Protein AF-A0A9P1DDZ6-F1 (afdb_monomer_lite)

Foldseek 3Di:
DLDPVVVVVVPVVDDCVVLVCDADPVRDHPLNVCVVVVSVNSNVVVCVVVVVDDDDQQDWDAAQFWKWFADPPDPGTWIWGFHHTDDSPDQWTWTDTPPDPDHTDTDGSVRIDGDDD

Organism: NCBI:txid2562237

pLDDT: mean 90.88, std 6.63, range [51.34, 97.75]

Secondary structure (DSSP, 8-state):
---HHHHHHHHHHS-HHHHTT-B-TTS-BHHHHHHHTT-HHHHHHHHHHTTSSPPPPPPPB-TT-EEEE--TT-SSPEEEEE-S-B-TT-SEEEEEESSSSPPPEEEEGGGEEE---

Structure (mmCIF, N/CA/C/O backbone):
data_AF-A0A9P1DDZ6-F1
#
_entry.id   AF-A0A9P1DDZ6-F1
#
loop_
_atom_site.group_PDB
_atom_site.id
_atom_site.type_symbol
_atom_site.label_atom_id
_atom_site.label_alt_id
_atom_site.label_comp_id
_atom_site.label_asym_id
_atom_site.label_entity_id
_atom_site.label_seq_id
_atom_site.pdbx_PDB_ins_code
_atom_site.Cartn_x
_atom_site.Cartn_y
_atom_site.Cartn_z
_atom_site.occupancy
_atom_site.B_iso_or_equiv
_atom_site.auth_seq_id
_atom_site.auth_comp_id
_atom_site.auth_asym_id
_atom_site.auth_atom_id
_atom_site.pdbx_PDB_model_num
ATOM 1 N N . GLN A 1 1 ? 7.603 12.553 -19.162 1.00 69.62 1 GLN A N 1
ATOM 2 C CA . GLN A 1 1 ? 6.225 12.650 -18.652 1.00 69.62 1 GLN A CA 1
ATOM 3 C C . GLN A 1 1 ? 5.908 11.334 -17.973 1.00 69.62 1 GLN A C 1
ATOM 5 O O . GLN A 1 1 ? 6.301 10.302 -18.505 1.00 69.62 1 GLN A O 1
ATOM 10 N N . ASP A 1 2 ? 5.272 11.380 -16.809 1.00 86.12 2 ASP A N 1
ATOM 11 C CA . ASP A 1 2 ? 4.881 10.196 -16.039 1.00 86.12 2 ASP A CA 1
ATOM 12 C C . ASP A 1 2 ? 3.498 9.696 -16.501 1.00 86.12 2 ASP A C 1
ATOM 14 O O . ASP A 1 2 ? 2.492 9.836 -15.812 1.00 86.12 2 ASP A O 1
ATOM 18 N N . ASP A 1 3 ? 3.423 9.231 -17.752 1.00 88.94 3 ASP A N 1
ATOM 19 C CA . ASP A 1 3 ? 2.169 8.826 -18.404 1.00 88.94 3 ASP A CA 1
ATOM 20 C C . ASP A 1 3 ? 1.924 7.316 -18.243 1.00 88.94 3 ASP A C 1
ATOM 22 O O . ASP A 1 3 ? 2.306 6.490 -19.077 1.00 88.94 3 ASP A O 1
ATOM 26 N N . CYS A 1 4 ? 1.301 6.960 -17.121 1.00 89.50 4 CYS A N 1
ATOM 27 C CA . CYS A 1 4 ? 0.966 5.582 -16.771 1.00 89.50 4 CYS A CA 1
ATOM 28 C C . CYS A 1 4 ? -0.057 4.911 -17.704 1.00 89.50 4 CYS A C 1
ATOM 30 O O . CYS A 1 4 ? 0.172 3.754 -18.058 1.00 89.50 4 CYS A O 1
ATOM 32 N N . PRO A 1 5 ? -1.158 5.567 -18.124 1.00 92.19 5 PRO A N 1
ATOM 33 C CA . PRO A 1 5 ? -2.094 4.976 -19.081 1.00 92.19 5 PRO A CA 1
ATOM 34 C C . PRO A 1 5 ? -1.417 4.562 -20.390 1.00 92.19 5 PRO A C 1
ATOM 36 O O . PRO A 1 5 ? -1.550 3.412 -20.811 1.00 92.19 5 PRO A O 1
ATOM 39 N N . SER A 1 6 ? -0.623 5.453 -20.991 1.00 91.69 6 SER A N 1
ATOM 40 C CA . SER A 1 6 ? 0.092 5.142 -22.233 1.00 91.69 6 SER A CA 1
ATOM 41 C C . SER A 1 6 ? 1.114 4.021 -22.036 1.00 91.69 6 SER A C 1
ATOM 43 O O . SER A 1 6 ? 1.222 3.121 -22.871 1.00 91.69 6 SER A O 1
ATOM 45 N N . LEU A 1 7 ? 1.843 4.031 -20.913 1.00 90.62 7 LEU A N 1
ATOM 46 C CA . LEU A 1 7 ? 2.781 2.961 -20.574 1.00 90.62 7 LEU A CA 1
ATOM 47 C C . LEU A 1 7 ? 2.066 1.609 -20.438 1.00 90.62 7 LEU A C 1
ATOM 49 O O . LEU A 1 7 ? 2.533 0.619 -20.999 1.00 90.62 7 LEU A O 1
ATOM 53 N N . ALA A 1 8 ? 0.924 1.561 -19.750 1.00 90.81 8 ALA A N 1
ATOM 54 C CA . ALA A 1 8 ? 0.152 0.336 -19.564 1.00 90.81 8 ALA A CA 1
ATOM 55 C C . ALA A 1 8 ? -0.301 -0.270 -20.901 1.00 90.81 8 ALA A C 1
ATOM 57 O O . ALA A 1 8 ? -0.170 -1.480 -21.097 1.00 90.81 8 ALA A O 1
ATOM 58 N N . GLU A 1 9 ? -0.771 0.553 -21.841 1.00 92.88 9 GLU A N 1
ATOM 59 C CA . GLU A 1 9 ? -1.153 0.083 -23.178 1.00 92.88 9 GLU A CA 1
ATOM 60 C C . GLU A 1 9 ? 0.039 -0.501 -23.948 1.00 92.88 9 GLU A C 1
ATOM 62 O O . GLU A 1 9 ? -0.070 -1.573 -24.546 1.00 92.88 9 GLU A O 1
ATOM 67 N N . VAL A 1 10 ? 1.218 0.125 -23.864 1.00 90.38 10 VAL A N 1
ATOM 68 C CA . VAL A 1 10 ? 2.439 -0.410 -24.491 1.00 90.38 10 VAL A CA 1
ATOM 69 C C . VAL A 1 10 ? 2.859 -1.740 -23.856 1.00 90.38 10 VAL A C 1
ATOM 71 O O . VAL A 1 10 ? 3.185 -2.692 -24.571 1.00 90.38 10 VAL A O 1
ATOM 74 N N . LEU A 1 11 ? 2.822 -1.844 -22.523 1.00 89.50 11 LEU A N 1
ATOM 75 C CA . LEU A 1 11 ? 3.219 -3.056 -21.798 1.00 89.50 11 LEU A CA 1
ATOM 76 C C . LEU A 1 11 ? 2.265 -4.241 -22.031 1.00 89.50 11 LEU A C 1
ATOM 78 O O . LEU A 1 11 ? 2.700 -5.386 -21.909 1.00 89.50 11 LEU A O 1
ATOM 82 N N . LYS A 1 12 ? 0.999 -3.998 -22.400 1.00 89.19 12 LYS A N 1
ATOM 83 C CA . LYS A 1 12 ? 0.057 -5.056 -22.818 1.00 89.19 12 LYS A CA 1
ATOM 84 C C . LYS A 1 12 ? 0.441 -5.684 -24.157 1.00 89.19 12 LYS A C 1
ATOM 86 O O . LYS A 1 12 ? 0.253 -6.884 -24.348 1.00 89.19 12 LYS A O 1
ATOM 91 N N . VAL A 1 13 ? 0.962 -4.883 -25.087 1.00 92.00 13 VAL A N 1
ATOM 92 C CA . VAL A 1 13 ? 1.292 -5.331 -26.451 1.00 92.00 13 VAL A CA 1
ATOM 93 C C . VAL A 1 13 ? 2.689 -5.947 -26.512 1.00 92.00 13 VAL A C 1
ATOM 95 O O . VAL A 1 13 ? 2.913 -6.945 -27.203 1.00 92.00 13 VAL A O 1
ATOM 98 N N . VAL A 1 14 ? 3.650 -5.380 -25.781 1.00 92.31 14 VAL A N 1
ATOM 99 C CA . VAL A 1 14 ? 5.035 -5.855 -2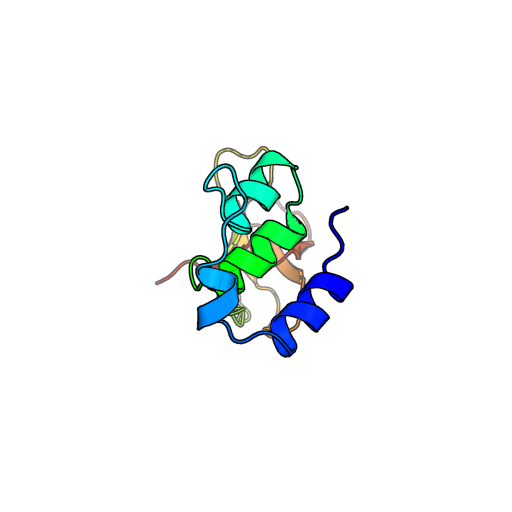5.789 1.00 92.31 14 VAL A CA 1
ATOM 100 C C . VAL A 1 14 ? 5.221 -6.943 -24.736 1.00 92.31 14 VAL A C 1
ATOM 102 O O . VAL A 1 14 ? 5.027 -6.724 -23.543 1.00 92.31 14 VAL A O 1
ATOM 105 N N . ARG A 1 15 ? 5.670 -8.131 -25.159 1.00 91.38 15 ARG A N 1
ATOM 106 C CA . ARG A 1 15 ? 5.953 -9.240 -24.234 1.00 91.38 15 ARG A CA 1
ATOM 107 C C . ARG A 1 15 ? 6.958 -8.815 -23.164 1.00 91.38 15 ARG A C 1
ATOM 109 O O . ARG A 1 15 ? 8.010 -8.264 -23.489 1.00 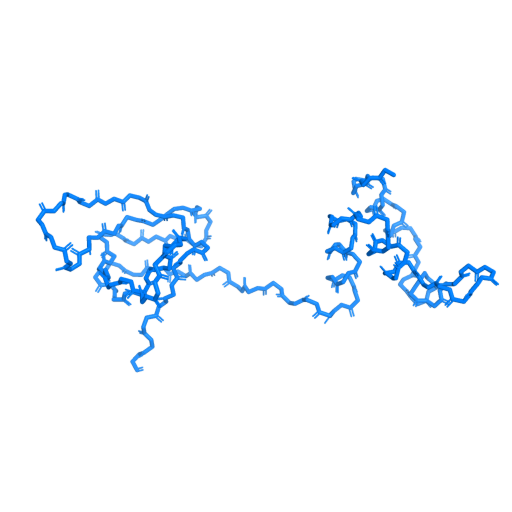91.38 15 ARG A O 1
ATOM 116 N N . ARG A 1 16 ? 6.685 -9.191 -21.908 1.00 90.12 16 ARG A N 1
ATOM 117 C CA . ARG A 1 16 ? 7.556 -8.913 -20.753 1.00 90.12 16 ARG A CA 1
ATOM 118 C C . ARG A 1 16 ? 9.018 -9.248 -21.001 1.00 90.12 16 ARG A C 1
ATOM 120 O O . ARG A 1 16 ? 9.870 -8.408 -20.761 1.00 90.12 16 ARG A O 1
ATOM 127 N N . SER A 1 17 ? 9.295 -10.424 -21.557 1.00 90.88 17 SER A N 1
ATOM 128 C CA . SER A 1 17 ? 10.658 -10.886 -21.845 1.00 90.88 17 SER A CA 1
ATOM 129 C C . SER A 1 17 ? 11.452 -9.987 -22.800 1.00 90.88 17 SER A C 1
ATOM 131 O O . SER A 1 17 ? 12.673 -10.111 -22.866 1.00 90.88 17 SER A O 1
ATOM 133 N N . VAL A 1 18 ? 10.773 -9.142 -23.581 1.00 91.88 18 VAL A N 1
ATOM 134 C CA . VAL A 1 18 ? 11.388 -8.223 -24.543 1.00 91.88 18 VAL A CA 1
ATOM 135 C C . VAL A 1 18 ? 11.682 -6.888 -23.870 1.00 91.88 18 VAL A C 1
ATOM 137 O O . VAL A 1 18 ? 12.836 -6.471 -23.836 1.00 91.88 18 VAL A O 1
ATOM 140 N N . TRP A 1 19 ? 10.669 -6.230 -23.299 1.00 92.12 19 TRP A N 1
ATOM 141 C CA . TRP A 1 19 ? 10.867 -4.905 -22.707 1.00 92.12 19 TRP A CA 1
ATOM 142 C C . TRP A 1 19 ? 11.653 -4.952 -21.395 1.00 92.12 19 TRP A C 1
ATOM 144 O O . TRP A 1 19 ? 12.373 -4.005 -21.099 1.00 92.12 19 TRP A O 1
ATOM 154 N N . SER A 1 20 ? 11.593 -6.051 -20.632 1.00 91.44 20 SER A N 1
ATOM 155 C CA . SER A 1 20 ? 12.349 -6.178 -19.377 1.00 91.44 20 SER A CA 1
ATOM 156 C C . SER A 1 20 ? 13.859 -6.299 -19.587 1.00 91.44 20 SER A C 1
ATOM 158 O O . SER A 1 20 ? 14.613 -6.211 -18.629 1.00 91.44 20 SER A O 1
ATOM 160 N N . ARG A 1 21 ? 14.293 -6.577 -20.821 1.00 92.81 21 ARG A N 1
ATOM 161 C CA . ARG A 1 21 ? 15.703 -6.660 -21.231 1.00 92.81 21 ARG A CA 1
ATOM 162 C C . ARG A 1 21 ? 16.120 -5.479 -22.102 1.00 92.81 21 ARG A C 1
ATOM 164 O O . ARG A 1 21 ? 17.240 -5.462 -22.604 1.00 92.81 21 ARG A O 1
ATOM 171 N N . TRP A 1 22 ? 15.195 -4.564 -22.380 1.00 94.62 22 TRP A N 1
ATOM 172 C CA . TRP A 1 22 ? 15.485 -3.413 -23.212 1.00 94.62 22 TRP A CA 1
ATOM 173 C C . TRP A 1 22 ? 16.346 -2.427 -22.432 1.00 94.62 22 TRP A C 1
ATOM 175 O O . TRP A 1 22 ? 16.051 -2.102 -21.283 1.00 94.62 22 TRP A O 1
ATOM 185 N N . GLU A 1 23 ? 17.365 -1.910 -23.103 1.00 96.50 23 GLU A N 1
ATOM 186 C CA . GLU A 1 23 ? 18.251 -0.879 -22.589 1.00 96.50 23 GLU A CA 1
ATOM 187 C C . GLU A 1 23 ? 18.438 0.200 -23.653 1.00 96.50 23 GLU A C 1
ATOM 189 O O . GLU A 1 23 ? 18.395 -0.056 -24.862 1.00 96.50 23 GLU A O 1
ATOM 194 N N . ASN A 1 24 ? 18.669 1.432 -23.208 1.00 94.50 24 ASN A N 1
ATOM 195 C CA . ASN A 1 24 ? 19.093 2.494 -24.110 1.00 94.50 24 ASN A CA 1
ATOM 196 C C . ASN A 1 24 ? 20.585 2.348 -24.490 1.00 94.50 24 ASN A C 1
ATOM 198 O O . ASN A 1 24 ? 21.308 1.500 -23.976 1.00 94.50 24 ASN A O 1
ATOM 202 N N . LYS A 1 25 ? 21.094 3.241 -25.351 1.00 94.88 25 LYS A N 1
ATOM 203 C CA . LYS A 1 25 ? 22.518 3.253 -25.761 1.00 94.88 25 LYS A CA 1
ATOM 204 C C . LYS A 1 25 ? 23.519 3.432 -24.608 1.00 94.88 25 LYS A C 1
ATOM 206 O O . LYS A 1 25 ? 24.706 3.219 -24.815 1.00 94.88 25 LYS A O 1
ATOM 211 N N . ALA A 1 26 ? 23.056 3.863 -23.438 1.00 94.62 26 ALA A N 1
ATOM 212 C CA . ALA A 1 26 ? 23.863 4.035 -22.237 1.00 94.62 26 ALA A CA 1
ATOM 213 C C . ALA A 1 26 ? 23.738 2.844 -21.263 1.00 94.62 26 ALA A C 1
ATOM 215 O O . ALA A 1 26 ? 24.189 2.962 -20.129 1.00 94.62 26 ALA A O 1
ATOM 216 N N . GLY A 1 27 ? 23.109 1.735 -21.675 1.00 94.62 27 GLY A N 1
ATOM 217 C CA . GLY A 1 27 ? 22.926 0.540 -20.843 1.00 94.62 27 GLY A CA 1
ATOM 218 C C . GLY A 1 27 ? 21.896 0.705 -19.723 1.00 94.62 27 GLY A C 1
ATOM 219 O O . GLY A 1 27 ? 21.934 -0.025 -18.741 1.00 94.62 27 GLY A O 1
ATOM 220 N N . LYS A 1 28 ? 21.004 1.700 -19.816 1.00 94.38 28 LYS A N 1
ATOM 221 C CA . LYS A 1 28 ? 19.973 1.943 -18.798 1.00 94.38 28 LYS A CA 1
ATOM 222 C C . LYS A 1 28 ? 18.668 1.285 -19.202 1.00 94.38 28 LYS A C 1
ATOM 224 O O . LYS A 1 28 ? 18.146 1.570 -20.287 1.00 94.38 28 LYS A O 1
ATOM 229 N N . ASP A 1 29 ? 18.133 0.469 -18.306 1.00 94.81 29 ASP A N 1
ATOM 230 C CA . ASP A 1 29 ? 16.818 -0.140 -18.446 1.00 94.81 29 ASP A CA 1
ATOM 231 C C . ASP A 1 29 ? 15.685 0.867 -18.172 1.00 94.81 29 ASP A C 1
ATOM 233 O O . ASP A 1 29 ? 15.894 2.007 -17.740 1.00 94.81 29 ASP A O 1
ATOM 237 N N . LEU A 1 30 ? 14.447 0.453 -18.450 1.00 92.81 30 LEU A N 1
ATOM 238 C CA . LEU A 1 30 ? 13.267 1.301 -18.251 1.00 92.81 30 LEU A CA 1
ATOM 239 C C . LEU A 1 30 ? 13.084 1.723 -16.784 1.00 92.81 30 LEU A C 1
ATOM 241 O O . LEU A 1 30 ? 12.635 2.841 -16.529 1.00 92.81 30 LEU A O 1
ATOM 245 N N . LEU A 1 31 ? 13.451 0.861 -15.831 1.00 93.31 31 LEU A N 1
ATOM 246 C CA . LEU A 1 31 ? 13.297 1.129 -14.403 1.00 93.31 31 LEU A CA 1
ATOM 247 C C . LEU A 1 31 ? 14.264 2.231 -13.946 1.00 93.31 31 LEU A C 1
ATOM 249 O O . LEU A 1 31 ? 13.824 3.245 -13.404 1.00 93.31 31 LEU A O 1
ATOM 253 N N . THR A 1 32 ? 15.550 2.094 -14.268 1.00 93.31 32 THR A N 1
ATOM 254 C CA . THR A 1 32 ? 16.600 3.093 -14.016 1.00 93.31 32 THR A CA 1
ATOM 255 C C . THR A 1 32 ? 16.222 4.428 -14.644 1.00 93.31 32 THR A C 1
ATOM 257 O O . THR A 1 32 ? 16.271 5.475 -14.001 1.00 93.31 32 THR A O 1
ATOM 260 N N . LEU A 1 33 ? 15.759 4.396 -15.894 1.00 94.06 33 LEU A N 1
ATOM 261 C CA . LEU A 1 33 ? 15.326 5.592 -16.608 1.00 94.06 33 LEU A CA 1
ATOM 262 C C . LEU A 1 33 ? 14.115 6.284 -15.976 1.00 94.06 33 LEU A C 1
ATOM 264 O O . LEU A 1 33 ? 14.033 7.512 -16.043 1.00 94.06 33 LEU A O 1
ATOM 268 N N . SER A 1 34 ? 13.171 5.528 -15.413 1.00 92.94 34 SER A N 1
ATOM 269 C CA . SER A 1 34 ? 12.014 6.095 -14.712 1.00 92.94 34 SER A CA 1
ATOM 270 C C . SER A 1 34 ? 12.417 6.734 -13.380 1.00 92.94 34 SER A C 1
ATOM 272 O O . SER A 1 34 ? 11.967 7.839 -13.077 1.00 92.94 34 SER A O 1
ATOM 274 N N . GLN A 1 35 ? 13.342 6.109 -12.646 1.00 92.00 35 GLN A N 1
ATOM 275 C CA . GLN A 1 35 ? 13.866 6.624 -11.384 1.00 92.00 35 GLN A CA 1
ATOM 276 C C . GLN A 1 35 ? 14.667 7.918 -11.580 1.00 92.00 35 GLN A C 1
ATOM 278 O O . GLN A 1 35 ? 14.393 8.915 -10.917 1.00 92.00 35 GLN A O 1
ATOM 283 N N . GLU A 1 36 ? 15.608 7.941 -12.529 1.00 94.12 36 GLU A N 1
ATOM 284 C CA . GLU A 1 36 ? 16.444 9.121 -12.809 1.00 94.12 36 GLU A CA 1
ATOM 285 C C . GLU A 1 36 ? 15.634 10.339 -13.258 1.00 94.12 36 GLU A C 1
ATOM 287 O O . GLU A 1 36 ? 16.027 11.479 -13.019 1.00 94.12 36 GLU A O 1
ATOM 292 N N . ARG A 1 37 ? 14.498 10.106 -13.923 1.00 92.25 37 ARG A N 1
ATOM 293 C CA . ARG A 1 37 ? 13.600 11.167 -14.394 1.00 92.25 37 ARG A CA 1
ATOM 294 C C . ARG A 1 37 ? 12.532 11.557 -13.376 1.00 92.25 37 ARG A C 1
ATOM 296 O O . ARG A 1 37 ? 11.670 12.366 -13.712 1.00 92.25 37 ARG A O 1
ATOM 303 N N . GLY A 1 38 ? 12.542 10.964 -12.182 1.00 89.75 38 GLY A N 1
ATOM 304 C CA . GLY A 1 38 ? 11.527 11.208 -11.157 1.00 89.75 38 GLY A CA 1
ATOM 305 C C . GLY A 1 38 ? 10.111 10.804 -11.582 1.00 89.75 38 GLY A C 1
ATOM 306 O O . GLY A 1 38 ? 9.146 11.375 -11.090 1.00 89.75 38 GLY A O 1
ATOM 307 N N . SER A 1 39 ? 9.967 9.856 -12.515 1.00 92.00 39 SER A N 1
ATOM 308 C CA . SER A 1 39 ? 8.665 9.333 -12.958 1.00 92.00 39 SER A CA 1
ATOM 309 C C . SER A 1 39 ? 8.212 8.227 -12.002 1.00 92.00 39 SER A C 1
ATOM 311 O O . SER A 1 39 ? 8.367 7.037 -12.287 1.00 92.00 39 SER A O 1
ATOM 313 N N . SER A 1 40 ? 7.755 8.627 -10.814 1.00 89.88 40 SER A N 1
ATOM 314 C CA . SER A 1 40 ? 7.483 7.739 -9.678 1.00 89.88 40 SER A CA 1
ATOM 315 C C . SER A 1 40 ? 6.343 6.753 -9.938 1.00 89.88 40 SER A C 1
ATOM 317 O O . SER A 1 40 ? 6.404 5.608 -9.470 1.00 89.88 40 SER A O 1
ATOM 319 N N . MET A 1 41 ? 5.329 7.140 -10.716 1.00 88.75 41 MET A N 1
ATOM 320 C CA . MET A 1 41 ? 4.216 6.252 -11.040 1.00 88.75 41 MET A CA 1
ATOM 321 C C . MET A 1 41 ? 4.637 5.204 -12.076 1.00 88.75 41 MET A C 1
ATOM 323 O O . MET A 1 41 ? 4.408 4.010 -11.865 1.00 88.75 41 MET A O 1
ATOM 327 N N . ALA A 1 42 ? 5.332 5.613 -13.141 1.00 92.38 42 ALA A N 1
ATOM 328 C CA . ALA A 1 42 ? 5.909 4.706 -14.131 1.00 92.38 42 ALA A CA 1
ATOM 329 C C . ALA A 1 42 ? 6.905 3.732 -13.489 1.00 92.38 42 ALA A C 1
ATOM 331 O O . ALA A 1 42 ? 6.856 2.534 -13.768 1.00 92.38 42 ALA A O 1
ATOM 332 N N . TYR A 1 43 ? 7.755 4.219 -12.577 1.00 93.00 43 TYR A N 1
ATOM 333 C CA . TYR A 1 43 ? 8.652 3.375 -11.788 1.00 93.00 43 TYR A CA 1
ATOM 334 C C . TYR A 1 43 ? 7.870 2.307 -11.023 1.00 93.00 43 TYR A C 1
ATOM 336 O O . TYR A 1 43 ? 8.162 1.117 -11.138 1.00 93.00 43 TYR A O 1
ATOM 344 N N . SER A 1 44 ? 6.835 2.717 -10.287 1.00 89.62 44 SER A N 1
ATOM 345 C CA . SER A 1 44 ? 6.005 1.803 -9.499 1.00 89.62 44 SER A CA 1
ATOM 346 C C . SER A 1 44 ? 5.316 0.758 -10.382 1.00 89.62 44 SER A C 1
ATOM 348 O O . SER A 1 44 ? 5.304 -0.426 -10.044 1.00 89.62 44 SER A O 1
ATOM 350 N N . MET A 1 45 ? 4.792 1.160 -11.544 1.00 90.81 45 MET A N 1
ATOM 351 C CA . MET A 1 45 ? 4.166 0.255 -12.515 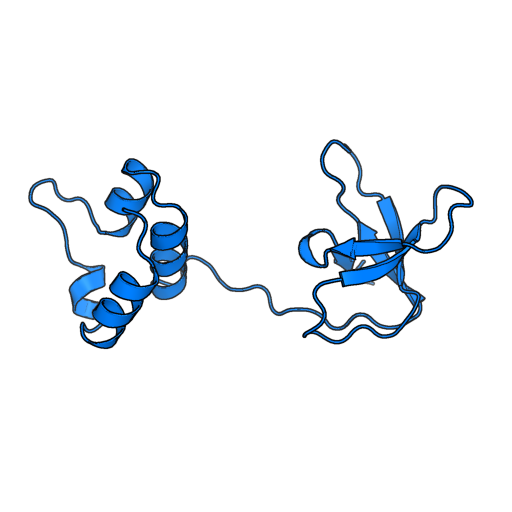1.00 90.81 45 MET A CA 1
ATOM 352 C C . MET A 1 45 ? 5.161 -0.768 -13.084 1.00 90.81 45 MET A C 1
ATOM 354 O O . MET A 1 45 ? 4.846 -1.961 -13.169 1.00 90.81 45 MET A O 1
ATOM 358 N N . LEU A 1 46 ? 6.369 -0.326 -13.446 1.00 92.31 46 LEU A N 1
ATOM 359 C 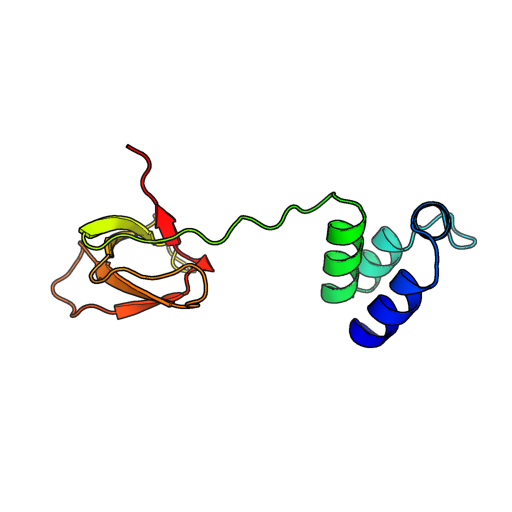CA . LEU A 1 46 ? 7.437 -1.196 -13.943 1.00 92.31 46 LEU A CA 1
ATOM 360 C C . LEU A 1 46 ? 7.913 -2.165 -12.855 1.00 92.31 46 LEU A C 1
ATOM 362 O O . LEU A 1 46 ? 7.993 -3.366 -13.104 1.00 92.31 46 LEU A O 1
ATOM 366 N N . ALA A 1 47 ? 8.155 -1.676 -11.638 1.00 91.12 47 ALA A N 1
ATOM 367 C CA . ALA A 1 47 ? 8.598 -2.487 -10.507 1.00 91.12 47 ALA A CA 1
ATOM 368 C C . ALA A 1 47 ? 7.568 -3.568 -10.129 1.00 91.12 47 ALA A C 1
ATOM 370 O O . ALA A 1 47 ? 7.940 -4.725 -9.912 1.00 91.12 47 ALA A O 1
ATOM 371 N N . LYS A 1 48 ? 6.270 -3.226 -10.129 1.00 88.00 48 LYS A N 1
ATOM 372 C CA . LYS A 1 48 ? 5.170 -4.196 -9.970 1.00 88.00 48 LYS A CA 1
ATOM 373 C C . LYS A 1 48 ? 5.183 -5.239 -11.089 1.00 88.00 48 LYS A C 1
ATOM 375 O O . LYS A 1 48 ? 5.181 -6.437 -10.817 1.00 88.00 48 LYS A O 1
ATOM 380 N N . SER A 1 49 ? 5.283 -4.803 -12.346 1.00 88.88 49 SER A N 1
ATOM 381 C CA . SER A 1 49 ? 5.308 -5.699 -13.515 1.00 88.88 49 SER A CA 1
ATOM 382 C C . SER A 1 49 ? 6.526 -6.632 -13.531 1.00 88.88 49 SER A C 1
ATOM 384 O O . SER A 1 49 ? 6.449 -7.754 -14.035 1.00 88.88 49 SER A O 1
ATOM 386 N N . LEU A 1 50 ? 7.651 -6.193 -12.958 1.00 90.25 50 LEU A N 1
ATOM 387 C CA . LEU A 1 50 ? 8.862 -6.992 -12.773 1.00 90.25 50 LEU A CA 1
ATOM 388 C C . LEU A 1 50 ? 8.800 -7.915 -11.543 1.00 90.25 50 LEU A C 1
ATOM 390 O O . LEU A 1 50 ? 9.655 -8.789 -11.405 1.00 90.25 50 LEU A O 1
ATOM 394 N N . GLY A 1 51 ? 7.775 -7.795 -10.696 1.00 87.25 51 GLY A N 1
ATOM 395 C CA . GLY A 1 51 ? 7.630 -8.576 -9.465 1.00 87.25 51 GLY A CA 1
ATOM 396 C C . GLY A 1 51 ? 8.561 -8.131 -8.334 1.00 87.25 51 GLY A C 1
ATOM 397 O O . GLY A 1 51 ? 8.747 -8.875 -7.376 1.00 87.25 51 GLY A O 1
ATOM 398 N N . MET A 1 52 ? 9.150 -6.937 -8.445 1.00 85.62 52 MET A N 1
ATOM 399 C CA . MET A 1 52 ? 10.005 -6.345 -7.409 1.00 85.62 52 MET A CA 1
ATOM 400 C C . MET A 1 52 ? 9.179 -5.772 -6.256 1.00 85.62 52 MET A C 1
ATOM 402 O O . MET A 1 52 ? 9.634 -5.744 -5.118 1.00 85.62 52 MET A O 1
ATOM 406 N N . VAL A 1 53 ? 7.952 -5.340 -6.555 1.00 81.12 53 VAL A N 1
ATOM 407 C CA . VAL A 1 53 ? 6.974 -4.874 -5.572 1.00 81.12 53 VAL A CA 1
ATOM 408 C C . VAL A 1 53 ? 5.798 -5.837 -5.589 1.00 81.12 53 VAL A C 1
ATOM 410 O O . VAL A 1 53 ? 5.228 -6.107 -6.647 1.00 81.12 53 VAL A O 1
ATOM 413 N N . LYS A 1 54 ? 5.435 -6.352 -4.414 1.00 71.94 54 LYS A N 1
ATOM 414 C CA . LYS A 1 54 ? 4.199 -7.109 -4.215 1.00 71.94 54 LYS A CA 1
ATOM 415 C C . LYS A 1 54 ? 3.167 -6.180 -3.604 1.00 71.94 54 LYS A C 1
ATOM 417 O O . LYS A 1 54 ? 3.473 -5.463 -2.654 1.00 71.94 54 LYS A O 1
ATOM 422 N N . GLU A 1 55 ? 1.958 -6.196 -4.149 1.00 70.19 55 GLU A N 1
ATOM 423 C CA . GLU A 1 55 ? 0.837 -5.565 -3.466 1.00 70.19 55 GLU A CA 1
ATOM 424 C C . GLU A 1 55 ? 0.571 -6.338 -2.178 1.00 70.19 55 GLU A C 1
ATOM 426 O O . GLU A 1 55 ? 0.435 -7.564 -2.185 1.00 70.19 55 GLU A O 1
ATOM 431 N N . VAL A 1 56 ? 0.566 -5.615 -1.062 1.00 73.44 56 VAL A N 1
ATOM 432 C CA . VAL A 1 56 ? 0.091 -6.163 0.202 1.00 73.44 56 VAL A CA 1
ATOM 433 C C . VAL A 1 56 ? -1.407 -6.365 0.034 1.00 73.44 56 VAL A C 1
ATOM 435 O O . VAL A 1 56 ? -2.111 -5.433 -0.362 1.00 73.44 56 VAL A O 1
ATOM 438 N N . LYS A 1 57 ? -1.881 -7.590 0.282 1.00 76.81 57 LYS A N 1
ATOM 439 C CA . LYS A 1 57 ? -3.313 -7.881 0.258 1.00 76.81 57 LYS A CA 1
ATOM 440 C C . LYS A 1 57 ? -3.995 -6.931 1.243 1.00 76.81 57 LYS A C 1
ATOM 442 O O . LYS A 1 57 ? -3.528 -6.795 2.372 1.00 76.81 57 LYS A O 1
ATOM 447 N N . ARG A 1 58 ? -5.062 -6.258 0.812 1.00 84.44 58 ARG A N 1
ATOM 448 C CA . ARG A 1 58 ? -5.881 -5.479 1.740 1.00 84.44 58 ARG A CA 1
ATOM 449 C C . ARG A 1 58 ? -6.463 -6.451 2.772 1.00 84.44 58 ARG A C 1
ATOM 451 O O . ARG A 1 58 ? -6.912 -7.536 2.419 1.00 84.44 58 ARG A O 1
ATOM 458 N N . GLU A 1 59 ? -6.346 -6.110 4.046 1.00 83.62 59 GLU A N 1
ATOM 459 C CA . GLU A 1 59 ? -6.813 -6.964 5.141 1.00 83.62 59 GLU A CA 1
ATOM 460 C C . GLU A 1 59 ? -8.295 -6.691 5.419 1.00 83.62 59 GLU A C 1
ATOM 462 O O . GLU A 1 59 ? -8.774 -5.581 5.217 1.00 83.62 59 GLU A O 1
ATOM 467 N N . PHE A 1 60 ? -9.040 -7.688 5.877 1.00 92.00 60 PHE A N 1
ATOM 468 C CA . PHE A 1 60 ? -10.320 -7.437 6.536 1.00 92.00 60 PHE A CA 1
ATOM 469 C C . PHE A 1 60 ? -10.030 -7.012 7.980 1.00 92.00 60 PHE A C 1
ATOM 471 O O . PHE A 1 60 ? -9.127 -7.587 8.593 1.00 92.00 60 PHE A O 1
ATOM 478 N N . TYR A 1 61 ? -10.764 -6.032 8.511 1.00 94.50 61 TYR A N 1
ATOM 479 C CA . TYR A 1 61 ? -10.691 -5.685 9.932 1.00 94.50 61 TYR A CA 1
ATOM 480 C C . TYR A 1 61 ? -11.981 -6.083 10.640 1.00 94.50 61 TYR A C 1
ATOM 482 O O . TYR A 1 61 ? -13.059 -5.677 10.214 1.00 94.50 61 TYR A O 1
ATOM 490 N N . GLU A 1 62 ? -11.855 -6.871 11.705 1.00 96.12 62 GLU A N 1
ATOM 491 C CA . GLU A 1 62 ? -12.979 -7.319 12.536 1.00 96.12 62 GLU A CA 1
ATOM 492 C C . GLU A 1 62 ? -13.318 -6.267 13.600 1.00 96.12 62 GLU A C 1
ATOM 494 O O . GLU A 1 62 ? -12.423 -5.622 14.156 1.00 96.12 62 GLU A O 1
ATOM 499 N N . GLU A 1 63 ? -14.603 -6.112 13.930 1.00 96.69 63 GLU A N 1
ATOM 500 C CA . GLU A 1 63 ? -15.029 -5.324 15.091 1.00 96.69 63 GLU A CA 1
ATOM 501 C C . GLU A 1 63 ? -14.248 -5.771 16.339 1.00 96.69 63 GLU A C 1
ATOM 503 O O . GLU A 1 63 ? -14.072 -6.960 16.612 1.00 96.69 63 GLU A O 1
ATOM 508 N N . ARG A 1 64 ? -13.795 -4.800 17.135 1.00 95.81 64 ARG A N 1
ATOM 509 C CA . ARG A 1 64 ? -12.998 -4.972 18.362 1.00 95.81 64 ARG A CA 1
ATOM 510 C C . ARG A 1 64 ? -11.582 -5.488 18.142 1.00 95.81 64 ARG A C 1
ATOM 512 O O . ARG A 1 64 ? -10.862 -5.721 19.117 1.00 95.81 64 ARG A O 1
ATOM 519 N N . GLN A 1 65 ? -11.141 -5.625 16.895 1.00 95.81 65 GLN A N 1
ATOM 520 C CA . GLN A 1 65 ? -9.753 -5.933 16.603 1.00 95.81 65 GLN A CA 1
ATOM 521 C C . GLN A 1 65 ? -8.841 -4.806 17.092 1.00 95.81 65 GLN A C 1
ATOM 523 O O . GLN A 1 65 ? -9.124 -3.619 16.943 1.00 95.81 65 GLN A O 1
ATOM 528 N N . THR A 1 66 ? -7.716 -5.196 17.680 1.00 96.69 66 THR A N 1
ATOM 529 C CA . THR A 1 66 ? -6.696 -4.270 18.165 1.00 96.69 66 THR A CA 1
ATOM 530 C C . THR A 1 66 ? -5.681 -3.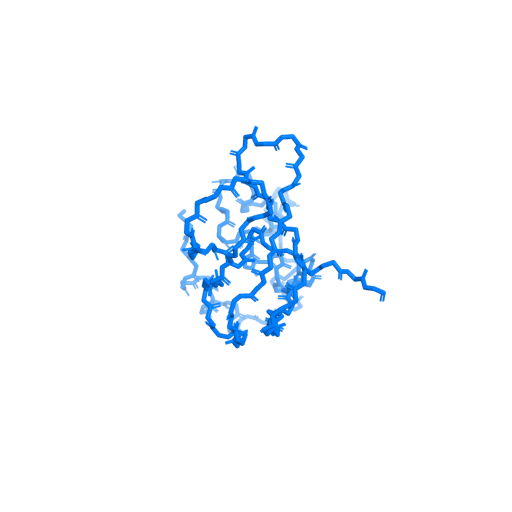975 17.061 1.00 96.69 66 THR A C 1
ATOM 532 O O . THR A 1 66 ? -5.142 -4.892 16.432 1.00 96.69 66 THR A O 1
ATOM 535 N N . VAL A 1 67 ? -5.407 -2.692 16.818 1.00 95.88 67 VAL A N 1
ATOM 536 C CA . VAL A 1 67 ? -4.545 -2.244 15.716 1.00 95.88 67 VAL A CA 1
ATOM 537 C C . VAL A 1 67 ? -3.526 -1.190 16.149 1.00 95.88 67 VAL A C 1
ATOM 539 O O . VAL A 1 67 ? -3.736 -0.430 17.096 1.00 95.88 67 VAL A O 1
ATOM 542 N N . TRP A 1 68 ? -2.407 -1.151 15.427 1.00 95.56 68 TRP A N 1
ATOM 543 C CA . TRP A 1 68 ? -1.446 -0.053 15.447 1.00 95.56 68 TRP A CA 1
ATOM 544 C C . TRP A 1 68 ? -1.796 0.972 14.373 1.00 95.56 68 TRP A C 1
ATOM 546 O O . TRP A 1 68 ? -2.039 0.597 13.223 1.00 95.56 68 TRP A O 1
ATOM 556 N N . VAL A 1 69 ? -1.743 2.251 14.736 1.00 94.81 69 VAL A N 1
ATOM 557 C CA . VAL A 1 69 ? -1.954 3.389 13.839 1.00 94.81 69 VAL A CA 1
ATOM 558 C C . VAL A 1 69 ? -0.676 4.218 13.747 1.00 94.81 69 VAL A C 1
ATOM 560 O O . VAL A 1 69 ? -0.156 4.698 14.755 1.00 94.81 69 VAL A O 1
ATOM 563 N N . PHE A 1 70 ? -0.169 4.390 12.531 1.00 93.69 70 PHE A N 1
ATOM 564 C CA . PHE A 1 70 ? 1.058 5.122 12.235 1.00 93.69 70 PHE A CA 1
ATOM 565 C C . PHE A 1 70 ? 0.713 6.519 11.723 1.00 93.69 70 PHE A C 1
ATOM 567 O O . PHE A 1 70 ? 0.390 6.697 10.552 1.00 93.69 70 PHE A O 1
ATOM 574 N N . VAL A 1 71 ? 0.784 7.515 12.601 1.00 88.88 71 VAL A N 1
ATOM 575 C CA . VAL A 1 71 ? 0.530 8.914 12.242 1.00 88.88 71 VAL A CA 1
ATOM 576 C C . VAL A 1 71 ? 1.838 9.579 11.818 1.00 88.88 71 VAL A C 1
ATOM 578 O O . VAL A 1 71 ? 2.890 9.377 12.425 1.00 88.88 71 VAL A O 1
ATOM 581 N N . ASN A 1 72 ? 1.792 10.372 10.749 1.00 84.38 72 ASN A N 1
ATOM 582 C CA . ASN A 1 72 ? 2.970 11.083 10.268 1.00 84.38 72 ASN A CA 1
ATOM 583 C C . ASN A 1 72 ? 3.428 12.133 11.296 1.00 84.38 72 ASN A C 1
ATOM 585 O O . ASN A 1 72 ? 2.647 12.994 11.691 1.00 84.38 72 ASN A O 1
ATOM 589 N N . GLY A 1 73 ? 4.700 12.077 11.689 1.00 85.62 73 GLY A N 1
ATOM 590 C CA . GLY A 1 73 ? 5.283 12.945 12.717 1.00 85.62 73 GLY A CA 1
ATOM 591 C C . GLY A 1 73 ? 5.393 12.295 14.098 1.00 85.62 73 GLY A C 1
ATOM 592 O O . GLY A 1 73 ? 6.205 12.755 14.902 1.00 85.62 73 GLY A O 1
ATOM 593 N N . ASP A 1 74 ? 4.680 11.193 14.344 1.00 86.62 74 ASP A N 1
ATOM 594 C CA . ASP A 1 74 ? 4.773 10.456 15.602 1.00 86.62 74 ASP A CA 1
ATOM 595 C C . ASP A 1 74 ? 5.919 9.438 15.564 1.00 86.62 74 ASP A C 1
ATOM 597 O O . ASP A 1 74 ? 6.117 8.701 14.597 1.00 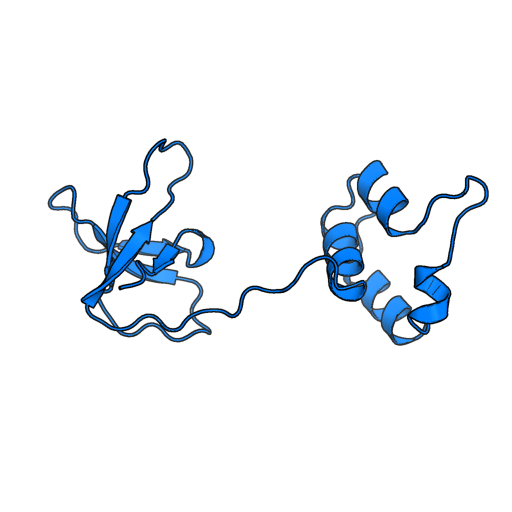86.62 74 ASP A O 1
ATOM 601 N N . ILE A 1 75 ? 6.693 9.383 16.652 1.00 85.69 75 ILE A N 1
ATOM 602 C CA . ILE A 1 75 ? 7.805 8.429 16.798 1.00 85.69 75 ILE A CA 1
ATOM 603 C C . ILE A 1 75 ? 7.284 7.028 17.154 1.00 85.69 75 ILE A C 1
ATOM 605 O O . ILE A 1 75 ? 7.923 6.029 16.825 1.00 85.69 75 ILE A O 1
ATOM 609 N N . GLN A 1 76 ? 6.146 6.944 17.850 1.00 90.50 76 GLN A N 1
ATOM 610 C CA . GLN A 1 76 ? 5.542 5.692 18.303 1.00 90.50 76 GLN A CA 1
ATOM 611 C C . GLN A 1 76 ? 4.150 5.530 17.686 1.00 90.50 76 GLN A C 1
ATOM 613 O O . GLN A 1 76 ? 3.396 6.502 17.660 1.00 90.50 76 GLN A O 1
ATOM 618 N N . PRO A 1 77 ? 3.786 4.326 17.214 1.00 93.50 77 PRO A N 1
ATOM 619 C CA . PRO A 1 77 ? 2.435 4.074 16.742 1.00 93.50 77 PRO A CA 1
ATOM 620 C C . PRO A 1 77 ? 1.439 4.153 17.901 1.00 93.50 77 PRO A C 1
ATOM 622 O O . PRO A 1 77 ? 1.723 3.726 19.023 1.00 93.50 77 PRO A O 1
ATOM 625 N N . ARG A 1 78 ? 0.244 4.664 17.611 1.00 94.62 78 ARG A N 1
ATOM 626 C CA . ARG A 1 78 ? -0.867 4.728 18.565 1.00 94.62 78 ARG A CA 1
ATOM 627 C C . ARG A 1 78 ? -1.644 3.416 18.548 1.00 94.62 78 ARG A C 1
ATOM 629 O O . ARG A 1 78 ? -1.698 2.736 17.522 1.00 94.62 78 ARG A O 1
ATOM 636 N N . ARG A 1 79 ? -2.249 3.056 19.680 1.00 95.44 79 ARG A N 1
ATOM 637 C CA . ARG A 1 79 ? -3.135 1.885 19.776 1.00 95.44 79 ARG A CA 1
ATOM 638 C C . ARG A 1 79 ? -4.575 2.312 19.587 1.00 95.44 79 ARG A C 1
ATOM 640 O O . ARG A 1 79 ? -4.987 3.337 20.132 1.00 95.44 79 ARG A O 1
ATOM 647 N N . ALA A 1 80 ? -5.319 1.502 18.852 1.00 96.62 80 ALA A N 1
ATOM 648 C CA . ALA A 1 80 ? -6.740 1.704 18.670 1.00 96.62 80 ALA A CA 1
ATOM 649 C C . ALA A 1 80 ? -7.496 0.376 18.579 1.00 96.62 80 ALA A C 1
ATOM 651 O O . ALA A 1 80 ? -6.913 -0.682 18.314 1.00 96.62 80 ALA A O 1
ATOM 652 N N . THR A 1 81 ? -8.803 0.464 18.788 1.00 96.94 81 THR A N 1
ATOM 653 C CA . THR A 1 81 ? -9.766 -0.621 18.615 1.00 96.94 81 THR A CA 1
ATOM 654 C C . THR A 1 81 ? -10.624 -0.335 17.390 1.00 96.94 81 THR A C 1
ATOM 656 O O . THR A 1 81 ? -11.104 0.783 17.215 1.00 96.94 81 THR A O 1
ATOM 659 N N . VAL A 1 82 ? -10.825 -1.336 16.539 1.00 97.25 82 VAL A N 1
ATOM 660 C CA . VAL A 1 82 ? -11.750 -1.258 15.403 1.00 97.25 82 VAL A CA 1
ATOM 661 C C . VAL A 1 82 ? -13.190 -1.242 15.916 1.00 97.25 82 VAL A C 1
ATOM 663 O O . VAL A 1 82 ? -13.567 -2.093 16.717 1.00 97.25 82 VAL A O 1
ATOM 666 N N . MET A 1 83 ? -14.001 -0.290 15.457 1.00 97.75 83 MET A N 1
ATOM 667 C CA . MET A 1 83 ? -15.362 -0.086 15.978 1.00 97.75 83 MET A CA 1
ATOM 668 C C . MET A 1 83 ? -16.458 -0.769 15.157 1.00 97.75 83 MET A C 1
ATOM 670 O O . MET A 1 83 ? -17.584 -0.883 15.630 1.00 97.75 83 MET A O 1
ATOM 674 N N . GLU A 1 84 ? -16.142 -1.226 13.944 1.00 96.69 84 GLU A N 1
ATOM 675 C CA . GLU A 1 84 ? -17.050 -1.970 13.066 1.00 96.69 84 GLU A CA 1
ATOM 676 C C . GLU A 1 84 ? -16.264 -2.862 12.095 1.00 96.69 84 GLU A C 1
ATOM 678 O O . GLU A 1 84 ? -15.138 -2.531 11.707 1.00 96.69 84 GLU A O 1
ATOM 683 N N . ASP A 1 85 ? -16.881 -3.957 11.652 1.00 96.62 85 ASP A N 1
ATOM 684 C CA . ASP A 1 85 ? -16.344 -4.788 10.574 1.00 96.62 85 ASP A CA 1
ATOM 685 C C . ASP A 1 85 ? -16.080 -3.941 9.322 1.00 96.62 85 ASP A C 1
ATOM 687 O O . ASP A 1 85 ? -16.983 -3.303 8.778 1.00 96.62 85 ASP A O 1
ATOM 691 N N . THR A 1 86 ? -14.835 -3.945 8.844 1.00 95.62 86 THR A N 1
ATOM 692 C CA . THR A 1 86 ? -14.415 -3.131 7.700 1.00 95.62 86 THR A CA 1
ATOM 693 C C . THR A 1 86 ? -13.843 -4.016 6.584 1.00 95.62 86 THR A C 1
ATOM 695 O O . THR A 1 86 ? -12.727 -4.540 6.716 1.00 95.62 86 THR A O 1
ATOM 698 N N . PRO A 1 87 ? -14.559 -4.168 5.453 1.00 93.81 87 PRO A N 1
ATOM 699 C CA . PRO A 1 87 ? -14.155 -5.053 4.365 1.00 93.81 87 PRO A CA 1
ATOM 700 C C . PRO A 1 87 ? -12.969 -4.500 3.560 1.00 93.81 87 PRO A C 1
ATOM 702 O O . PRO A 1 87 ? -12.664 -3.310 3.626 1.00 93.81 87 PRO A O 1
ATOM 705 N N . GLU A 1 88 ? -12.279 -5.368 2.810 1.00 91.88 88 GLU A N 1
ATOM 706 C CA . GLU A 1 88 ? -11.012 -5.070 2.112 1.00 91.88 88 GLU A CA 1
ATOM 707 C C . GLU A 1 88 ? -11.123 -3.884 1.124 1.00 91.88 88 GLU A C 1
ATOM 709 O O . GLU A 1 88 ? -10.146 -3.175 0.877 1.00 91.88 88 GLU A O 1
ATOM 714 N N . GLU A 1 89 ? -12.305 -3.643 0.559 1.00 89.88 89 GLU A N 1
ATOM 715 C CA . GLU A 1 89 ? -12.592 -2.573 -0.400 1.00 89.88 89 GLU A CA 1
ATOM 716 C C . GLU A 1 89 ? -12.658 -1.165 0.211 1.00 89.88 89 GLU A C 1
ATOM 718 O O . GLU A 1 89 ? -12.439 -0.195 -0.514 1.00 89.88 89 GLU A O 1
ATOM 723 N N . CYS A 1 90 ? -12.913 -1.028 1.515 1.00 92.06 90 CYS A N 1
ATOM 724 C CA . CYS A 1 90 ? -12.999 0.279 2.168 1.00 92.06 90 CYS A CA 1
ATOM 725 C C . CYS A 1 90 ? -11.609 0.900 2.345 1.00 92.06 90 CYS A C 1
ATOM 727 O O . CYS A 1 90 ? -10.685 0.228 2.811 1.00 92.06 90 CYS A O 1
ATOM 729 N N . ASP A 1 91 ? -11.464 2.183 2.011 1.00 93.25 91 ASP A N 1
ATOM 730 C CA . ASP A 1 91 ? -10.189 2.901 2.136 1.00 93.25 91 ASP A CA 1
ATOM 731 C C . ASP A 1 91 ? -9.916 3.393 3.570 1.00 93.25 91 ASP A C 1
ATOM 733 O O . ASP A 1 91 ? -8.752 3.521 3.950 1.00 93.25 91 ASP A O 1
ATOM 737 N N . ASP A 1 92 ? -10.964 3.538 4.388 1.00 95.88 92 ASP A N 1
ATOM 738 C CA . ASP A 1 92 ? -10.891 3.997 5.779 1.00 95.88 92 ASP A CA 1
ATOM 739 C C . ASP A 1 92 ? -11.485 2.977 6.759 1.00 95.88 92 ASP A C 1
ATOM 741 O O . ASP A 1 92 ? -12.427 2.250 6.431 1.00 95.88 92 ASP A O 1
ATOM 745 N N . VAL A 1 93 ? -10.974 2.972 7.990 1.00 96.38 93 VAL A N 1
ATOM 746 C CA . VAL A 1 93 ? -11.417 2.112 9.100 1.00 96.38 93 VAL A CA 1
ATOM 747 C C . VAL A 1 93 ? -11.858 2.998 10.264 1.00 96.38 93 VAL A C 1
ATOM 749 O O . VAL A 1 93 ? -11.185 3.980 10.571 1.00 96.38 93 VAL A O 1
ATOM 752 N N . LEU A 1 94 ? -12.989 2.682 10.904 1.00 97.75 94 LEU A N 1
ATOM 753 C CA . LEU A 1 94 ? -13.452 3.414 12.088 1.00 97.75 94 LEU A CA 1
ATOM 754 C C . LEU A 1 94 ? -12.742 2.889 13.338 1.00 97.75 94 LEU A C 1
ATOM 756 O O . LEU A 1 94 ? -12.880 1.712 13.677 1.00 97.75 94 LEU A O 1
ATOM 760 N N . LEU A 1 95 ? -12.004 3.762 14.016 1.00 97.38 95 LEU A N 1
ATOM 761 C CA . LEU A 1 95 ? -11.137 3.414 15.134 1.00 97.38 95 LEU A CA 1
ATOM 762 C C . LEU A 1 95 ? -11.437 4.256 16.374 1.00 97.38 95 LEU A C 1
ATOM 764 O O . LEU A 1 95 ? -11.653 5.458 16.276 1.00 97.38 95 LEU A O 1
ATOM 768 N N . GLU A 1 96 ? -11.360 3.636 17.546 1.00 97.50 96 GLU A N 1
ATOM 769 C CA . GLU A 1 96 ? -11.302 4.319 18.840 1.00 97.50 96 GLU A CA 1
ATOM 770 C C . GLU A 1 96 ? -9.880 4.217 19.395 1.00 97.50 96 GLU A C 1
ATOM 772 O O . GLU A 1 96 ? -9.367 3.120 19.635 1.00 97.50 96 GLU A O 1
ATOM 777 N N . PHE A 1 97 ? -9.216 5.360 19.565 1.00 95.38 97 PHE A N 1
ATOM 778 C CA . PHE A 1 97 ? -7.865 5.406 20.117 1.00 95.38 97 PHE A CA 1
ATOM 779 C C . PHE A 1 97 ? -7.885 5.171 21.625 1.00 95.38 97 PHE A C 1
ATOM 781 O O . PHE A 1 97 ? -8.748 5.671 22.332 1.00 95.38 97 PHE A O 1
ATOM 788 N N . TRP A 1 98 ? -6.894 4.438 22.130 1.00 94.06 98 TRP A N 1
ATOM 789 C CA . TRP A 1 98 ? -6.805 4.139 23.566 1.00 94.06 98 TRP A CA 1
ATOM 790 C C . TRP A 1 98 ? -6.297 5.322 24.393 1.00 94.06 98 TRP A C 1
ATOM 792 O O . TRP A 1 98 ? -6.463 5.344 25.611 1.00 94.06 98 TRP A O 1
ATOM 802 N N . ASP A 1 99 ? -5.625 6.267 23.736 1.00 88.31 99 ASP A N 1
ATOM 803 C CA . ASP A 1 99 ? -5.063 7.451 24.368 1.00 88.31 99 ASP A CA 1
ATOM 804 C C . ASP A 1 99 ? -6.004 8.637 24.126 1.00 88.31 99 ASP A C 1
ATOM 806 O O . ASP A 1 99 ? -6.066 9.157 23.009 1.00 88.31 99 ASP A O 1
ATOM 810 N N . GLY A 1 100 ? -6.700 9.061 25.183 1.00 83.75 100 GLY A N 1
ATOM 811 C CA . GLY A 1 100 ? -7.653 10.173 25.165 1.00 83.75 100 GLY A CA 1
ATOM 812 C C . GLY A 1 100 ? -9.105 9.726 25.355 1.00 83.75 100 GLY A C 1
ATOM 813 O O . GLY A 1 100 ? -9.387 8.540 25.467 1.00 83.75 100 GLY A O 1
ATOM 814 N N . ASP A 1 101 ? -10.007 10.705 25.394 1.00 86.81 101 ASP A N 1
ATOM 815 C CA . ASP A 1 101 ? -11.469 10.515 25.439 1.00 86.81 101 ASP A CA 1
ATOM 816 C C . ASP A 1 101 ? -12.124 11.041 24.143 1.00 86.81 101 ASP A C 1
ATOM 818 O O . ASP A 1 101 ? -13.283 11.466 24.128 1.00 86.81 101 ASP A O 1
ATOM 822 N N . ASP A 1 102 ? -11.350 11.088 23.056 1.00 91.31 102 ASP A N 1
ATOM 823 C CA . ASP A 1 102 ? -11.832 11.550 21.759 1.00 91.31 102 ASP A CA 1
ATOM 824 C C . ASP A 1 102 ? -12.819 10.533 21.157 1.00 91.31 102 ASP A C 1
ATOM 826 O O . ASP A 1 102 ? -12.661 9.322 21.339 1.00 91.31 102 ASP A O 1
ATOM 830 N N . PRO A 1 103 ? -13.848 10.997 20.425 1.00 94.38 103 PRO A N 1
ATOM 831 C CA . PRO A 1 103 ? -14.776 10.098 19.753 1.00 94.38 103 PRO A CA 1
ATOM 832 C C . PRO A 1 103 ? -14.067 9.276 18.660 1.00 94.38 103 PRO A C 1
ATOM 834 O O . PRO A 1 103 ? -13.040 9.711 18.135 1.00 94.38 103 PRO A O 1
ATOM 837 N N . PRO A 1 104 ? -14.643 8.130 18.247 1.00 96.00 104 PRO A N 1
ATOM 838 C CA . PRO A 1 104 ? -14.091 7.328 17.163 1.00 96.00 104 PRO A CA 1
ATOM 839 C C . PRO A 1 104 ? -13.867 8.121 15.868 1.00 96.00 104 PRO A C 1
ATOM 841 O O . PRO A 1 104 ? -14.711 8.921 15.455 1.00 96.00 104 PRO A O 1
ATOM 844 N N . GLU A 1 105 ? -12.754 7.843 15.193 1.00 96.06 105 GLU A N 1
ATOM 845 C CA . GLU A 1 105 ? -12.290 8.543 13.995 1.00 96.06 105 GLU A CA 1
ATOM 846 C C . GLU A 1 105 ? -12.097 7.568 12.821 1.00 96.06 105 GLU A C 1
ATOM 848 O O . GLU A 1 105 ? -11.704 6.414 13.000 1.00 96.06 105 GLU A O 1
ATOM 853 N N . ARG A 1 106 ? -12.379 8.028 11.594 1.00 96.62 106 ARG A N 1
ATOM 854 C CA . ARG A 1 106 ? -12.056 7.293 10.361 1.00 96.62 106 ARG A CA 1
ATOM 855 C C . ARG A 1 106 ? -10.599 7.543 9.996 1.00 96.62 106 ARG A C 1
ATOM 857 O O . ARG A 1 106 ? -10.219 8.680 9.741 1.00 96.62 106 ARG A O 1
ATOM 864 N N . VAL A 1 107 ? -9.814 6.476 9.935 1.00 95.25 107 VAL A N 1
ATOM 865 C CA . VAL A 1 107 ? -8.384 6.540 9.628 1.00 95.25 107 VAL A CA 1
ATOM 866 C C . VAL A 1 107 ? -8.092 5.765 8.350 1.00 95.25 107 VAL A C 1
ATOM 868 O O . VAL A 1 107 ? -8.613 4.664 8.155 1.00 95.25 107 VAL A O 1
ATOM 871 N N . GLU A 1 108 ? -7.219 6.320 7.507 1.00 93.94 108 GLU A N 1
ATOM 872 C CA . GLU A 1 108 ? -6.789 5.668 6.272 1.00 93.94 108 GLU A CA 1
ATOM 873 C C . GLU A 1 108 ? -6.169 4.296 6.557 1.00 93.94 108 GLU A C 1
ATOM 875 O O . GLU A 1 108 ? -5.212 4.153 7.327 1.00 93.94 108 GLU A O 1
ATOM 880 N N . ARG A 1 109 ? -6.639 3.276 5.837 1.00 91.81 109 ARG A N 1
ATOM 881 C CA . ARG A 1 109 ? -6.159 1.891 5.932 1.00 91.81 109 ARG A CA 1
ATOM 882 C C . ARG A 1 109 ? -4.646 1.757 5.797 1.00 91.81 109 ARG A C 1
ATOM 884 O O . ARG A 1 109 ? -4.047 0.857 6.384 1.00 91.81 109 ARG A O 1
ATOM 891 N N . CYS A 1 110 ? -4.013 2.613 4.996 1.00 90.38 110 CYS A N 1
ATOM 892 C CA . CYS A 1 110 ? -2.576 2.530 4.748 1.00 90.38 110 CYS A CA 1
ATOM 893 C C . CYS A 1 110 ? -1.728 2.817 6.001 1.00 90.38 110 CYS A C 1
ATOM 895 O O . CYS A 1 110 ? -0.579 2.372 6.067 1.00 90.38 110 CYS A O 1
ATOM 897 N N . LEU A 1 111 ? -2.319 3.483 6.998 1.00 92.75 111 LEU A N 1
ATOM 898 C CA . LEU A 1 111 ? -1.707 3.829 8.276 1.00 92.75 111 LEU A CA 1
ATOM 899 C C . LEU A 1 111 ? -1.945 2.766 9.356 1.00 92.75 111 LEU A C 1
ATOM 901 O O . LEU A 1 111 ? -1.470 2.930 10.476 1.00 92.75 111 LEU A O 1
ATOM 905 N N . ILE A 1 112 ? -2.674 1.691 9.046 1.00 93.56 112 ILE A N 1
ATOM 906 C CA . ILE A 1 112 ? -3.153 0.718 10.030 1.00 93.56 112 ILE A CA 1
ATOM 907 C C . ILE A 1 112 ? -2.444 -0.628 9.848 1.00 93.56 112 ILE A C 1
ATOM 909 O O . ILE A 1 112 ? -2.194 -1.105 8.732 1.00 93.56 112 ILE A O 1
ATOM 913 N N . ARG A 1 113 ? -2.104 -1.266 10.971 1.00 92.06 113 ARG A N 1
ATOM 914 C CA . ARG A 1 113 ? -1.611 -2.648 11.019 1.00 92.06 113 ARG A CA 1
ATOM 915 C C . ARG A 1 113 ? -2.301 -3.422 12.129 1.00 92.06 113 ARG A C 1
ATOM 917 O O . ARG A 1 113 ? -2.325 -2.964 13.268 1.00 92.06 113 ARG A O 1
ATOM 924 N N . ALA A 1 114 ? -2.794 -4.618 11.812 1.00 90.25 114 ALA A N 1
ATOM 925 C CA . ALA A 1 114 ? -3.267 -5.546 12.829 1.00 90.25 114 ALA A CA 1
ATOM 926 C C . ALA A 1 114 ? -2.148 -5.855 13.837 1.00 90.25 114 ALA A C 1
ATOM 928 O O . ALA A 1 114 ? -1.005 -6.124 13.450 1.00 90.25 114 ALA A O 1
ATOM 929 N N . MET A 1 115 ? -2.470 -5.831 15.132 1.00 85.62 115 MET A N 1
ATOM 930 C CA . MET A 1 115 ? -1.621 -6.462 16.137 1.00 85.62 115 MET A CA 1
ATOM 931 C C . MET A 1 115 ? -1.831 -7.969 16.030 1.00 85.62 115 MET A C 1
ATOM 933 O O . MET A 1 115 ? -2.895 -8.475 16.366 1.00 85.62 115 MET A O 1
ATOM 937 N N . TRP A 1 116 ? -0.836 -8.679 15.506 1.00 75.56 116 TRP A N 1
ATOM 938 C CA . TRP A 1 116 ? -0.859 -10.138 15.460 1.00 75.56 116 TRP A CA 1
ATOM 939 C C . TRP A 1 116 ? -0.868 -10.662 16.905 1.00 75.56 116 TRP A C 1
ATOM 941 O O . TRP A 1 116 ? -0.046 -10.210 17.707 1.00 75.56 116 TRP A O 1
ATOM 951 N N . SER A 1 117 ? -1.778 -11.587 17.227 1.00 51.34 117 SER A N 1
ATOM 952 C CA . SER A 1 117 ? -1.727 -12.402 18.452 1.00 51.34 117 SER A CA 1
ATOM 953 C C . SER A 1 117 ? -1.059 -13.740 18.180 1.00 51.34 117 SER A C 1
ATOM 955 O O . SER A 1 117 ? -1.472 -14.367 17.176 1.00 51.34 117 SER A O 1
#

Radius of gyration: 19.96 Å; chains: 1; bounding box: 41×25×52 Å

Sequence (117 aa):
QDDCPSLAEVLKVVRRSVWSRWENKAGKDLLTLSQERGSSMAYSMLAKSLGMVKEVKREFYEERQTVWVFVNGDIQPRRATVMEDTPEECDDVLLEFWDGDDPPERVERCLIRAMWS